Protein AF-A0A9D2VYA5-F1 (afdb_monomer)

Radius of gyration: 13.38 Å; Cα contacts (8 Å, |Δi|>4): 167; chains: 1; bounding box: 29×29×34 Å

Mean predicted aligned error: 4.56 Å

Sequence (113 aa):
MRYKGAVFSHETALYLLEMADREPIQYTVTMKRGYNPANLTRQGVKVYTVKKEWYSLGMTQARTPMGHMVRIYDAERTLCDVFRGNSQIEVQDRQNAIREYAAKGKKDIPRLM

Structure (mmCIF, N/CA/C/O backbone):
data_AF-A0A9D2VYA5-F1
#
_entry.id   AF-A0A9D2VYA5-F1
#
loop_
_atom_site.group_PDB
_atom_site.id
_atom_site.type_symbol
_atom_site.label_atom_id
_atom_site.label_alt_id
_atom_site.label_comp_id
_atom_site.label_asym_id
_atom_site.label_entity_id
_atom_site.label_seq_id
_atom_site.pdbx_PDB_ins_code
_atom_site.Cartn_x
_atom_site.Cartn_y
_atom_site.Cartn_z
_atom_site.occupancy
_atom_site.B_iso_or_equiv
_atom_site.auth_seq_id
_atom_site.auth_comp_id
_atom_site.auth_asym_id
_atom_site.auth_atom_id
_atom_site.pdbx_PDB_model_num
ATOM 1 N N . MET A 1 1 ? -8.052 -4.073 -15.883 1.00 48.59 1 MET A N 1
ATOM 2 C CA . MET A 1 1 ? -6.757 -3.704 -15.256 1.00 48.59 1 MET A CA 1
ATOM 3 C C . MET A 1 1 ? -5.625 -4.026 -16.229 1.00 48.59 1 MET A C 1
ATOM 5 O O . MET A 1 1 ? -5.461 -5.190 -1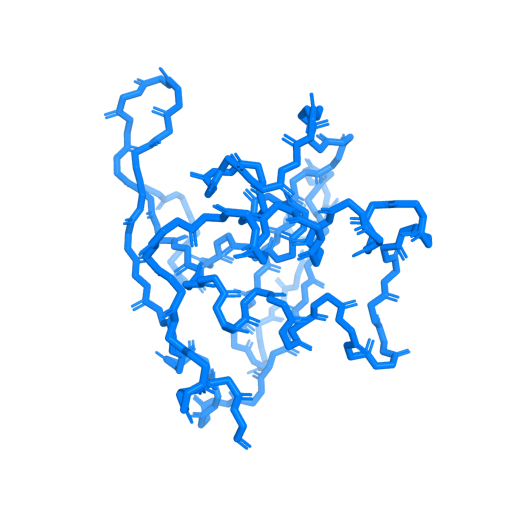6.576 1.00 48.59 1 MET A O 1
ATOM 9 N N . ARG A 1 2 ? -4.894 -3.012 -16.715 1.00 61.72 2 ARG A N 1
ATOM 10 C CA . ARG A 1 2 ? -3.885 -3.131 -17.793 1.00 61.72 2 ARG A CA 1
ATOM 11 C C . ARG A 1 2 ? -2.590 -3.852 -17.368 1.00 61.72 2 ARG A C 1
ATOM 13 O O . ARG A 1 2 ? -1.863 -4.346 -18.219 1.00 61.72 2 ARG A O 1
ATOM 20 N N . TYR A 1 3 ? -2.347 -3.984 -16.061 1.00 75.62 3 TYR A N 1
ATOM 21 C CA . TYR A 1 3 ? -1.172 -4.646 -15.486 1.00 75.62 3 TYR A CA 1
ATOM 22 C C . TYR A 1 3 ? -1.597 -5.855 -14.649 1.00 75.62 3 TYR A C 1
ATOM 24 O O . TYR A 1 3 ? -2.091 -5.722 -13.527 1.00 75.62 3 TYR A O 1
ATOM 32 N N . LYS A 1 4 ? -1.447 -7.059 -15.218 1.00 75.88 4 LYS A N 1
ATOM 33 C CA . LYS A 1 4 ? -1.767 -8.314 -14.528 1.00 75.88 4 LYS A CA 1
ATOM 34 C C . LYS A 1 4 ? -0.788 -8.497 -13.360 1.00 75.88 4 LYS A C 1
ATOM 36 O O . LYS A 1 4 ? 0.404 -8.669 -13.578 1.00 75.88 4 LYS A O 1
ATOM 41 N N . GLY A 1 5 ? -1.297 -8.451 -12.128 1.00 86.50 5 GLY A N 1
ATOM 42 C CA . GLY A 1 5 ? -0.502 -8.657 -10.910 1.00 86.50 5 GLY A CA 1
ATOM 43 C C . GLY A 1 5 ? -0.109 -7.387 -10.148 1.00 86.50 5 GLY A C 1
ATOM 44 O O . GLY A 1 5 ? 0.685 -7.483 -9.220 1.00 86.50 5 GLY A O 1
ATOM 45 N N . ALA A 1 6 ? -0.649 -6.223 -10.520 1.00 93.12 6 ALA A N 1
ATOM 46 C CA . ALA A 1 6 ? -0.561 -5.028 -9.687 1.00 93.12 6 ALA A CA 1
ATOM 47 C C . ALA A 1 6 ? -1.618 -5.051 -8.581 1.00 93.12 6 ALA A C 1
ATOM 49 O O . ALA A 1 6 ? -2.787 -5.364 -8.834 1.00 93.12 6 ALA A O 1
ATOM 50 N N . VAL A 1 7 ? -1.186 -4.708 -7.370 1.00 96.69 7 VAL A N 1
ATOM 51 C CA . VAL A 1 7 ? -2.026 -4.528 -6.182 1.00 96.69 7 VAL A CA 1
ATOM 52 C C . VAL A 1 7 ? -1.767 -3.118 -5.671 1.00 96.69 7 VAL A C 1
ATOM 54 O O . VAL A 1 7 ? -0.609 -2.776 -5.436 1.00 96.69 7 VAL A O 1
ATOM 57 N N . PHE A 1 8 ? -2.798 -2.285 -5.531 1.00 96.56 8 PHE A N 1
A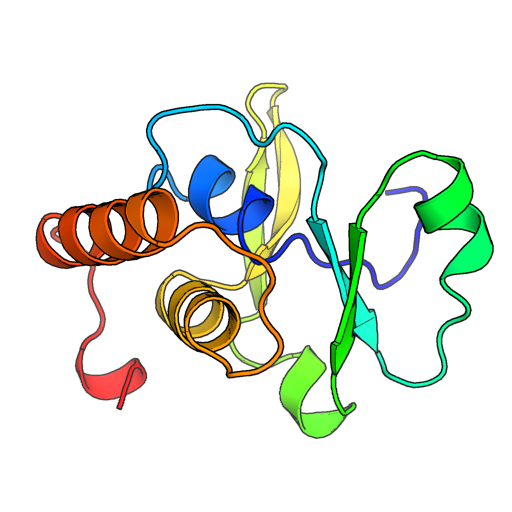TOM 58 C CA . PHE A 1 8 ? -2.623 -0.976 -4.898 1.00 96.56 8 PHE A CA 1
ATOM 59 C C . PHE A 1 8 ? -2.228 -1.166 -3.432 1.00 96.56 8 PHE A C 1
ATOM 61 O O . PHE A 1 8 ? -2.736 -2.051 -2.747 1.00 96.56 8 PHE A O 1
ATOM 68 N N . SER A 1 9 ? -1.272 -0.372 -2.971 1.00 96.12 9 SER A N 1
ATOM 69 C CA . SER A 1 9 ? -0.623 -0.553 -1.665 1.00 96.12 9 SER A CA 1
ATOM 70 C C . SER A 1 9 ? -0.278 0.804 -1.060 1.00 96.12 9 SER A C 1
ATOM 72 O O . SER A 1 9 ? -0.511 1.809 -1.722 1.00 96.12 9 SER A O 1
ATOM 74 N N . HIS A 1 10 ? 0.301 0.834 0.144 1.00 95.75 10 HIS A N 1
ATOM 75 C CA . HIS A 1 10 ? 0.858 2.053 0.745 1.00 95.75 10 HIS A CA 1
ATOM 76 C C . HIS A 1 10 ? -0.142 3.232 0.686 1.00 95.75 10 HIS A C 1
ATOM 78 O O . HIS A 1 10 ? -1.307 3.051 1.027 1.00 95.75 10 HIS A O 1
ATOM 84 N N . GLU A 1 11 ? 0.272 4.410 0.214 1.00 95.19 11 GLU A N 1
ATOM 85 C CA . GLU A 1 11 ? -0.537 5.633 0.130 1.00 95.19 11 GLU A CA 1
ATOM 86 C C . GLU A 1 11 ? -1.849 5.433 -0.652 1.00 95.19 11 GLU A C 1
ATOM 88 O O . GLU A 1 11 ? -2.895 5.934 -0.248 1.00 95.19 11 GLU A O 1
ATOM 93 N N . THR A 1 12 ? -1.837 4.657 -1.745 1.00 95.81 12 THR A N 1
ATOM 94 C CA . THR A 1 12 ? -3.069 4.428 -2.525 1.00 95.81 12 THR A CA 1
ATOM 95 C C . THR A 1 12 ? -4.028 3.475 -1.830 1.00 95.81 12 THR A C 1
ATOM 97 O O . THR A 1 12 ? -5.239 3.662 -1.912 1.00 95.81 12 THR A O 1
ATOM 100 N N . ALA A 1 13 ? -3.509 2.463 -1.131 1.00 96.31 13 ALA A N 1
ATOM 101 C CA . ALA A 1 13 ? -4.357 1.607 -0.310 1.00 96.31 13 ALA A CA 1
ATOM 102 C C . ALA A 1 13 ? -4.920 2.377 0.890 1.00 96.31 13 ALA A C 1
ATOM 104 O O . ALA A 1 13 ? -6.109 2.252 1.147 1.00 96.31 13 ALA A O 1
ATOM 105 N N . LEU A 1 14 ? -4.125 3.228 1.552 1.00 95.12 14 LEU A N 1
ATOM 106 C CA . LEU A 1 14 ? -4.614 4.101 2.625 1.00 95.12 14 LEU A CA 1
ATOM 107 C C . LEU A 1 14 ? -5.778 4.973 2.147 1.00 95.12 14 LEU A C 1
ATOM 109 O O . LEU A 1 14 ? -6.818 4.996 2.793 1.00 95.12 14 LEU A O 1
ATOM 113 N N . TYR A 1 15 ? -5.645 5.617 0.987 1.00 95.00 15 TYR A N 1
ATOM 114 C CA . TYR A 1 15 ? -6.719 6.427 0.412 1.00 95.00 15 TYR A CA 1
ATOM 115 C C . TYR A 1 15 ? -7.980 5.608 0.096 1.00 95.00 15 TYR A C 1
ATOM 117 O O . TYR A 1 15 ? -9.076 5.973 0.511 1.00 95.00 15 TYR A O 1
ATOM 125 N N . LEU A 1 16 ? -7.840 4.460 -0.579 1.00 95.00 16 LEU A N 1
ATOM 126 C CA . LEU A 1 16 ? -8.979 3.590 -0.914 1.00 95.00 16 LEU A CA 1
ATOM 127 C C . LEU A 1 16 ? -9.620 2.920 0.310 1.00 95.00 16 LEU A C 1
ATOM 129 O O . LEU A 1 16 ? -10.761 2.469 0.235 1.00 95.00 16 LEU A O 1
ATOM 133 N N . LEU A 1 17 ? -8.886 2.831 1.418 1.00 94.12 17 LEU A N 1
ATOM 134 C CA . LEU A 1 17 ? -9.373 2.366 2.709 1.00 94.12 17 LEU A CA 1
ATOM 135 C C . LEU A 1 17 ? -9.899 3.508 3.580 1.00 94.12 17 LEU A C 1
ATOM 137 O O . LEU A 1 17 ? -10.241 3.232 4.724 1.00 94.12 17 LEU A O 1
ATOM 141 N N . GLU A 1 18 ? -9.976 4.750 3.093 1.00 91.81 18 GLU A N 1
ATOM 142 C CA . GLU A 1 18 ? -10.407 5.911 3.890 1.00 91.81 18 GLU A CA 1
ATOM 143 C C . GLU A 1 18 ? -9.556 6.075 5.167 1.00 91.81 18 GLU A C 1
ATOM 145 O O . GLU A 1 18 ? -10.064 6.333 6.251 1.00 91.81 18 GLU A O 1
ATOM 150 N N . MET A 1 19 ? -8.250 5.828 5.050 1.00 91.75 19 MET A N 1
ATOM 151 C CA . MET A 1 19 ? -7.242 5.955 6.113 1.00 91.75 1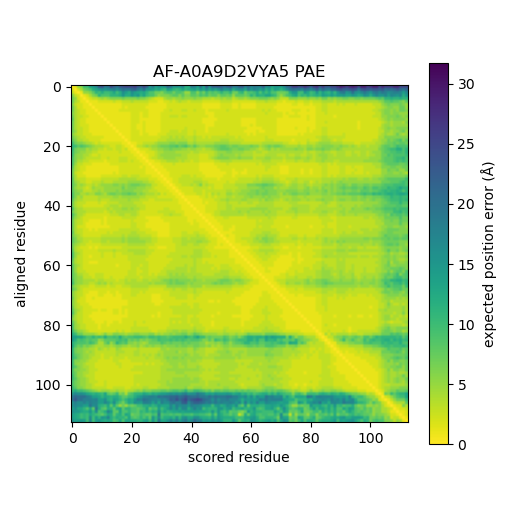9 MET A CA 1
ATOM 152 C C . MET A 1 19 ? -6.202 7.039 5.782 1.00 91.75 19 MET A C 1
ATOM 154 O O . MET A 1 19 ? -5.103 7.052 6.339 1.00 91.75 19 MET A O 1
ATOM 158 N N . ALA A 1 20 ? -6.524 7.908 4.826 1.00 90.44 20 ALA A N 1
ATOM 159 C CA . ALA A 1 20 ? -5.747 9.078 4.447 1.00 90.44 20 ALA A CA 1
ATOM 160 C C . ALA A 1 20 ? -6.698 10.239 4.137 1.00 90.44 20 ALA A C 1
ATOM 162 O O . ALA A 1 20 ? -7.722 10.043 3.484 1.00 90.44 20 ALA A O 1
ATOM 163 N N . ASP A 1 21 ? -6.320 11.447 4.555 1.00 83.56 21 ASP A N 1
ATOM 164 C CA . ASP A 1 21 ? -7.151 12.655 4.421 1.00 83.56 21 ASP A CA 1
ATOM 165 C C . ASP A 1 21 ? -7.125 13.261 3.011 1.00 83.56 21 ASP A C 1
ATOM 167 O O . ASP A 1 21 ? -7.955 14.097 2.657 1.00 83.56 21 ASP A O 1
ATOM 171 N N . ARG A 1 22 ? -6.134 12.871 2.203 1.00 86.38 22 ARG A N 1
ATOM 172 C CA . ARG A 1 22 ? -5.882 13.410 0.864 1.00 86.38 22 ARG A CA 1
ATOM 173 C C . ARG A 1 22 ? -5.611 12.296 -0.137 1.00 86.38 22 ARG A C 1
ATOM 175 O O . ARG A 1 22 ? -5.121 11.225 0.223 1.00 86.38 22 ARG A O 1
ATOM 182 N N . GLU A 1 23 ? -5.895 12.576 -1.405 1.00 89.88 23 GLU A N 1
ATOM 183 C CA . GLU A 1 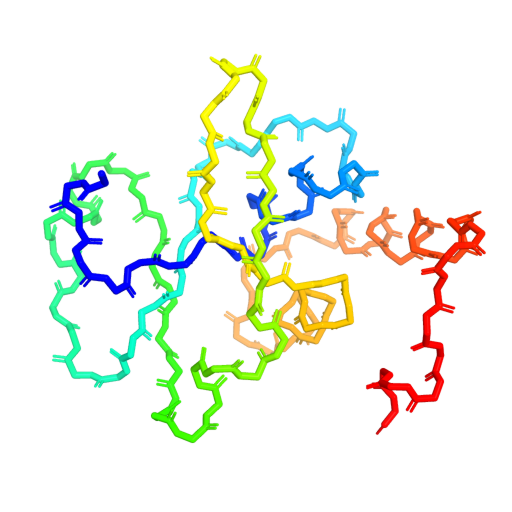23 ? -5.494 11.697 -2.503 1.00 89.88 23 GLU A CA 1
ATOM 184 C C . GLU A 1 23 ? -3.956 11.633 -2.588 1.00 89.88 23 GLU A C 1
ATOM 186 O O . GLU A 1 23 ? -3.285 12.655 -2.394 1.00 89.88 23 GLU A O 1
ATOM 191 N N . PRO A 1 24 ? -3.361 10.455 -2.855 1.00 91.00 24 PRO A N 1
ATOM 192 C CA . PRO A 1 24 ? -1.920 10.349 -3.024 1.00 91.00 24 PRO A CA 1
ATOM 193 C C . PRO A 1 24 ? -1.439 11.168 -4.226 1.00 91.00 24 PRO A C 1
ATOM 195 O O . PRO A 1 24 ? -1.978 11.057 -5.323 1.00 91.00 24 PRO A O 1
ATOM 198 N N . ILE A 1 25 ? -0.339 11.906 -4.042 1.00 90.19 25 ILE A N 1
ATOM 199 C CA . ILE A 1 25 ? 0.347 12.644 -5.122 1.00 90.19 25 ILE A CA 1
ATOM 200 C C . ILE A 1 25 ? 0.739 11.698 -6.267 1.00 90.19 25 ILE A C 1
ATOM 202 O O . ILE A 1 25 ? 0.724 12.063 -7.441 1.00 90.19 25 ILE A O 1
ATOM 206 N N . GLN A 1 26 ? 1.106 10.468 -5.910 1.00 92.25 26 GLN A N 1
ATOM 207 C CA . GLN A 1 26 ? 1.527 9.436 -6.836 1.00 92.25 26 GLN A CA 1
ATOM 208 C C . GLN A 1 26 ? 0.843 8.120 -6.481 1.00 92.25 26 GLN A C 1
ATOM 210 O O . GLN A 1 26 ? 0.936 7.674 -5.339 1.00 92.25 26 GLN A O 1
ATOM 215 N N . TYR A 1 27 ? 0.213 7.451 -7.452 1.00 93.88 27 TYR A N 1
ATOM 216 C CA . TYR A 1 27 ? -0.322 6.118 -7.189 1.00 93.88 27 TYR A CA 1
ATOM 217 C C . TYR A 1 27 ? 0.797 5.122 -6.904 1.00 93.88 27 TYR A C 1
ATOM 219 O O . TYR A 1 27 ? 1.859 5.132 -7.534 1.00 93.88 27 TYR A O 1
ATOM 227 N N . THR A 1 28 ? 0.530 4.235 -5.956 1.00 95.44 28 THR A N 1
ATOM 228 C CA . THR A 1 28 ? 1.506 3.321 -5.389 1.00 95.44 28 THR A CA 1
ATOM 229 C C . THR A 1 28 ? 0.984 1.892 -5.449 1.00 95.44 28 THR A C 1
ATOM 231 O O . THR A 1 28 ? -0.128 1.562 -5.027 1.00 95.44 28 THR A O 1
ATOM 234 N N . VAL A 1 29 ? 1.790 1.012 -6.042 1.00 95.81 29 VAL A N 1
ATOM 235 C CA . VAL A 1 29 ? 1.435 -0.393 -6.258 1.00 95.81 29 VAL A CA 1
ATOM 236 C C . VAL A 1 29 ? 2.550 -1.311 -5.798 1.00 95.81 29 VAL A C 1
ATOM 238 O O . VAL A 1 29 ? 3.731 -0.979 -5.874 1.00 95.81 29 VAL A O 1
ATOM 241 N N . THR A 1 30 ? 2.169 -2.507 -5.378 1.00 95.75 30 THR A N 1
ATOM 242 C CA . THR A 1 30 ? 3.087 -3.590 -5.062 1.00 95.75 30 THR A CA 1
ATOM 243 C C . THR A 1 30 ? 2.989 -4.684 -6.117 1.00 95.75 30 THR A C 1
ATOM 245 O O . THR A 1 30 ? 1.903 -5.153 -6.462 1.00 95.75 30 THR A O 1
ATOM 248 N N . MET A 1 31 ? 4.150 -5.110 -6.608 1.00 94.69 31 MET A N 1
ATOM 249 C CA . MET A 1 31 ? 4.317 -6.194 -7.573 1.00 94.69 31 MET A CA 1
ATOM 250 C C . MET A 1 31 ? 5.067 -7.374 -6.940 1.00 94.69 31 MET A C 1
ATOM 252 O O . MET A 1 31 ? 5.809 -7.229 -5.963 1.00 94.69 31 MET A O 1
ATOM 256 N N . LYS A 1 32 ? 4.936 -8.568 -7.528 1.00 93.75 32 LYS A N 1
ATOM 257 C CA . LYS A 1 32 ? 5.812 -9.701 -7.185 1.00 93.75 32 LYS A CA 1
ATOM 258 C C . LYS A 1 32 ? 7.261 -9.376 -7.557 1.00 93.75 32 LYS A C 1
ATOM 260 O O . LYS A 1 32 ? 7.525 -8.839 -8.634 1.00 93.75 32 LYS A O 1
ATOM 265 N N . ARG A 1 33 ? 8.210 -9.766 -6.702 1.00 92.12 33 ARG A N 1
ATOM 266 C CA . ARG A 1 33 ? 9.646 -9.697 -7.009 1.00 92.12 33 ARG A CA 1
ATOM 267 C C . ARG A 1 33 ? 9.948 -10.405 -8.336 1.00 92.12 33 ARG A C 1
ATOM 269 O O . ARG A 1 33 ? 9.441 -11.500 -8.578 1.00 92.12 33 ARG A O 1
ATOM 276 N N . GLY A 1 34 ? 10.773 -9.771 -9.169 1.00 88.38 34 GLY A N 1
ATOM 277 C CA . GLY A 1 34 ? 11.084 -10.215 -10.535 1.00 88.38 34 GLY A CA 1
ATOM 278 C C . GLY A 1 34 ? 10.251 -9.529 -11.625 1.00 88.38 34 GLY A C 1
ATOM 279 O O . GLY A 1 34 ? 10.541 -9.705 -12.802 1.00 88.38 34 GLY A O 1
ATOM 280 N N . TYR A 1 35 ? 9.245 -8.726 -11.262 1.00 88.44 35 TYR A N 1
ATOM 281 C CA . TYR A 1 35 ? 8.556 -7.855 -12.214 1.00 88.44 35 TYR A CA 1
ATOM 282 C C . TYR A 1 35 ? 9.430 -6.653 -12.603 1.00 88.44 35 TYR A C 1
ATOM 284 O O . TYR A 1 35 ? 10.051 -6.041 -11.735 1.00 88.44 35 TYR A O 1
ATOM 292 N N . ASN A 1 36 ? 9.434 -6.282 -13.888 1.00 88.88 36 ASN A N 1
ATOM 293 C CA . ASN A 1 36 ? 10.116 -5.082 -14.377 1.00 88.88 36 ASN A CA 1
ATOM 294 C C . ASN A 1 36 ? 9.225 -3.832 -14.191 1.00 88.88 36 ASN A C 1
ATOM 296 O O . ASN A 1 36 ? 8.225 -3.695 -14.903 1.00 88.88 36 ASN A O 1
ATO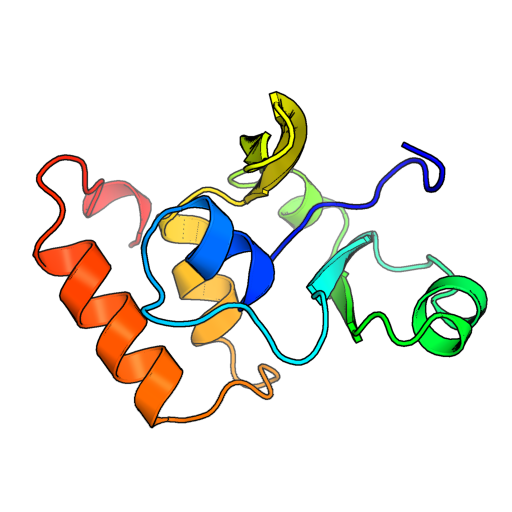M 3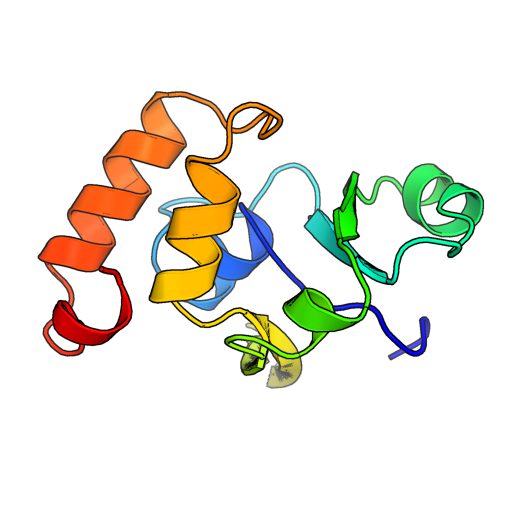00 N N . PRO A 1 37 ? 9.575 -2.894 -13.287 1.00 89.44 37 PRO A N 1
ATOM 301 C CA . PRO A 1 37 ? 8.737 -1.739 -12.973 1.00 89.44 37 PRO A CA 1
ATOM 302 C C . PRO A 1 37 ? 8.753 -0.639 -14.046 1.00 89.44 37 PRO A C 1
ATOM 304 O O . PRO A 1 37 ? 7.892 0.236 -13.997 1.00 89.44 37 PRO A O 1
ATOM 307 N N . ALA A 1 38 ? 9.661 -0.677 -15.030 1.00 90.25 38 ALA A N 1
ATOM 308 C CA . ALA A 1 38 ? 9.950 0.453 -15.923 1.00 90.25 38 ALA A CA 1
ATOM 309 C C . ALA A 1 38 ? 8.709 1.070 -16.595 1.00 90.25 38 ALA A C 1
ATOM 311 O O . ALA A 1 38 ? 8.593 2.290 -16.686 1.00 90.25 38 ALA A O 1
ATOM 312 N N . ASN A 1 39 ? 7.754 0.245 -17.034 1.00 89.38 39 ASN A N 1
ATOM 313 C CA . ASN A 1 39 ? 6.534 0.738 -17.678 1.00 89.38 39 ASN A CA 1
ATOM 314 C C . ASN A 1 39 ? 5.592 1.473 -16.715 1.00 89.38 39 ASN A C 1
ATOM 316 O O . ASN A 1 39 ? 4.935 2.419 -17.134 1.00 89.38 39 ASN A O 1
ATOM 320 N N . LEU A 1 40 ? 5.517 1.037 -15.454 1.00 91.00 40 LEU A N 1
ATOM 321 C CA . LEU A 1 40 ? 4.706 1.686 -14.420 1.00 91.00 40 LEU A CA 1
ATOM 322 C C . LE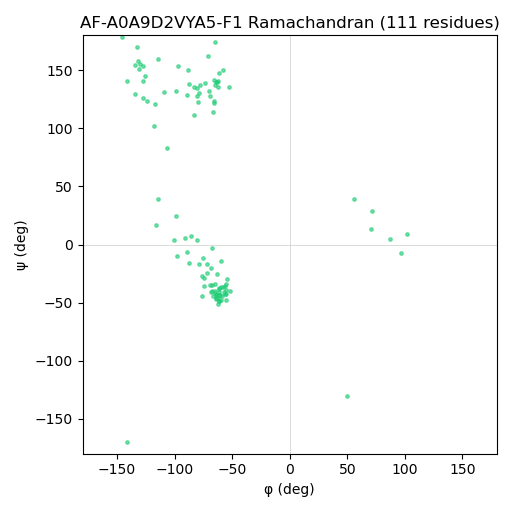U A 1 40 ? 5.388 2.965 -13.936 1.00 91.00 40 LEU A C 1
ATOM 324 O O . LEU A 1 40 ? 4.757 4.013 -13.864 1.00 91.00 40 LEU A O 1
ATOM 328 N N . THR A 1 41 ? 6.699 2.911 -13.703 1.00 91.94 41 THR A N 1
ATOM 329 C CA . THR A 1 41 ? 7.475 4.084 -13.290 1.00 91.94 41 THR A CA 1
ATOM 330 C C . THR A 1 41 ? 7.439 5.188 -14.348 1.00 91.94 41 THR A C 1
ATOM 332 O O . THR A 1 41 ? 7.265 6.350 -13.999 1.00 91.94 41 THR A O 1
ATOM 335 N N . ARG A 1 42 ? 7.490 4.848 -15.646 1.00 92.62 42 ARG A N 1
ATOM 336 C CA . ARG A 1 42 ? 7.333 5.822 -16.746 1.00 92.62 42 ARG A CA 1
ATOM 337 C C . ARG A 1 42 ? 5.956 6.497 -16.768 1.00 92.62 42 ARG A C 1
ATOM 339 O O . ARG A 1 42 ? 5.832 7.601 -17.278 1.00 92.62 42 ARG A O 1
ATOM 346 N N . GLN A 1 43 ? 4.929 5.848 -16.223 1.00 90.81 43 GLN A N 1
ATOM 347 C CA . GLN A 1 43 ? 3.588 6.424 -16.070 1.00 90.81 43 GLN A CA 1
ATOM 348 C C . GLN A 1 43 ? 3.439 7.241 -14.786 1.00 90.81 43 GLN A C 1
ATOM 350 O O . GLN A 1 43 ? 2.329 7.630 -14.441 1.00 90.81 43 GLN A O 1
ATOM 355 N N . GLY A 1 44 ? 4.531 7.457 -14.053 1.00 92.56 44 GLY A N 1
ATOM 356 C CA . GLY A 1 44 ? 4.478 8.131 -12.770 1.00 92.56 44 GLY A CA 1
ATOM 357 C C . GLY A 1 44 ? 3.832 7.273 -11.689 1.00 92.56 44 GLY A C 1
ATOM 358 O O . GLY A 1 44 ? 3.283 7.831 -10.759 1.00 92.56 44 GLY A O 1
ATOM 359 N N . VAL A 1 45 ? 3.907 5.939 -11.742 1.00 93.94 45 VAL A N 1
ATOM 360 C CA . VAL A 1 45 ? 3.459 5.065 -10.640 1.00 93.94 45 VAL A CA 1
ATOM 361 C C . VAL A 1 45 ? 4.657 4.631 -9.795 1.00 93.94 45 VAL A C 1
ATOM 363 O O . VAL A 1 45 ? 5.663 4.150 -10.328 1.00 93.94 45 VAL A O 1
ATOM 366 N N . LYS A 1 46 ? 4.542 4.743 -8.469 1.00 94.31 46 LYS A N 1
ATOM 367 C CA . LYS A 1 46 ? 5.546 4.244 -7.522 1.00 94.31 46 LYS A CA 1
ATOM 368 C C . LYS A 1 46 ? 5.359 2.745 -7.334 1.00 94.31 46 LYS A C 1
ATOM 370 O O . LYS A 1 46 ? 4.257 2.275 -7.043 1.00 94.31 46 LYS A O 1
ATOM 375 N N . VAL A 1 47 ? 6.433 1.981 -7.513 1.00 94.38 47 VAL A N 1
ATOM 376 C CA . VAL A 1 47 ? 6.370 0.516 -7.503 1.00 94.38 47 VAL A CA 1
ATOM 377 C C . VAL A 1 47 ? 7.198 -0.048 -6.363 1.00 94.38 47 VAL A C 1
ATOM 379 O O . VAL A 1 47 ? 8.415 0.111 -6.323 1.00 94.38 47 VAL A O 1
ATOM 382 N N . TYR A 1 48 ? 6.532 -0.791 -5.490 1.00 94.56 48 TYR A N 1
ATOM 383 C CA . TYR A 1 48 ? 7.149 -1.648 -4.491 1.00 94.56 48 TYR A CA 1
ATOM 384 C C . TYR A 1 48 ? 7.208 -3.088 -4.996 1.00 94.56 48 TYR A C 1
ATOM 386 O O . TYR A 1 48 ? 6.392 -3.524 -5.812 1.00 94.56 48 TYR A O 1
ATOM 394 N N . THR A 1 49 ? 8.175 -3.861 -4.500 1.00 93.62 49 THR A N 1
ATOM 395 C CA . THR A 1 49 ? 8.251 -5.296 -4.791 1.00 93.62 49 THR A CA 1
ATOM 396 C C . THR A 1 49 ? 8.359 -6.108 -3.514 1.00 93.62 49 THR A C 1
ATOM 398 O O . THR A 1 49 ? 9.059 -5.729 -2.577 1.00 93.62 49 THR A O 1
ATOM 401 N N . VAL A 1 50 ? 7.665 -7.245 -3.483 1.00 93.75 50 VAL A N 1
ATOM 402 C CA . VAL A 1 50 ? 7.647 -8.154 -2.328 1.00 93.75 50 VAL A CA 1
ATOM 403 C C . VAL A 1 50 ? 7.941 -9.588 -2.750 1.00 93.75 50 VAL A C 1
ATOM 405 O O . VAL A 1 50 ? 7.722 -9.978 -3.903 1.00 93.75 50 VAL A O 1
ATOM 408 N N . LYS A 1 51 ? 8.452 -10.396 -1.814 1.00 93.38 51 LYS A N 1
ATOM 409 C CA . LYS A 1 51 ? 8.654 -11.835 -2.034 1.00 93.38 51 LYS A CA 1
ATOM 410 C C . LYS A 1 51 ? 7.324 -12.503 -2.407 1.00 93.38 51 LYS A C 1
ATOM 412 O O . LYS A 1 51 ? 6.262 -12.069 -1.969 1.00 93.38 51 LYS A O 1
ATOM 417 N N . LYS A 1 52 ? 7.385 -13.577 -3.203 1.00 91.50 52 LYS A N 1
ATOM 418 C CA . LYS A 1 52 ? 6.188 -14.282 -3.704 1.00 91.50 52 LYS A CA 1
ATOM 419 C C . LYS A 1 52 ? 5.276 -14.771 -2.571 1.00 91.50 52 LYS A C 1
ATOM 421 O O . LYS A 1 52 ? 4.069 -14.611 -2.676 1.00 91.50 52 LYS A O 1
ATOM 426 N N . GLU A 1 53 ? 5.875 -15.285 -1.502 1.00 92.62 53 GLU A N 1
ATOM 427 C CA . GLU A 1 53 ? 5.236 -15.707 -0.244 1.00 92.62 53 GLU A CA 1
ATOM 428 C C . GLU A 1 53 ? 4.397 -14.603 0.421 1.00 92.62 53 GLU A C 1
ATOM 430 O O . GLU A 1 53 ? 3.358 -14.892 0.999 1.00 92.62 53 GLU A O 1
ATOM 435 N N . TRP A 1 54 ? 4.799 -13.332 0.308 1.00 92.69 54 TRP A N 1
ATOM 436 C CA . TRP A 1 54 ? 4.107 -12.219 0.972 1.00 92.69 54 TRP A CA 1
ATOM 437 C C . TRP A 1 54 ? 3.143 -11.503 0.025 1.00 92.69 54 TRP A C 1
ATOM 439 O O . TRP A 1 54 ? 2.370 -10.660 0.453 1.00 92.69 54 TRP A O 1
ATOM 449 N N . TYR A 1 55 ? 3.173 -11.796 -1.275 1.00 94.19 55 TYR A N 1
ATOM 450 C CA . TYR A 1 55 ? 2.383 -11.060 -2.264 1.00 94.19 55 TYR A CA 1
ATOM 451 C C . TYR A 1 55 ? 0.866 -11.234 -2.087 1.00 94.19 55 TYR A C 1
ATOM 453 O O . TYR A 1 55 ? 0.106 -10.321 -2.386 1.00 94.19 55 TYR A O 1
ATOM 461 N N . SER A 1 56 ? 0.408 -12.403 -1.640 1.00 93.88 56 SER A N 1
ATOM 462 C CA . SER A 1 56 ? -1.021 -12.673 -1.424 1.00 93.88 56 SER A CA 1
ATOM 463 C C . SER A 1 56 ? -1.519 -12.280 -0.035 1.00 93.88 56 SER A C 1
ATOM 465 O O . SER A 1 56 ? -2.728 -12.195 0.162 1.00 93.88 56 SER A O 1
ATOM 467 N N . LEU A 1 57 ? -0.615 -12.053 0.920 1.00 94.88 57 LEU A N 1
ATOM 468 C CA . LEU A 1 57 ? -0.973 -11.763 2.305 1.00 94.88 57 LEU A CA 1
ATOM 469 C C . LEU A 1 57 ? -1.714 -10.425 2.399 1.00 94.88 57 LEU A C 1
ATOM 471 O O . LEU A 1 57 ? -1.185 -9.399 1.975 1.00 94.88 57 LEU A O 1
ATOM 475 N N . GLY A 1 58 ? -2.923 -10.460 2.958 1.00 94.00 58 GLY A N 1
ATOM 476 C CA . GLY A 1 58 ? -3.788 -9.291 3.111 1.00 94.00 58 GLY A CA 1
ATOM 477 C C . GLY A 1 58 ? -4.375 -8.764 1.801 1.00 94.00 58 GLY A C 1
ATOM 478 O O . GLY A 1 58 ? -4.881 -7.653 1.764 1.00 94.00 58 GLY A O 1
ATOM 479 N N . MET A 1 59 ? -4.299 -9.508 0.691 1.00 96.31 59 MET A N 1
ATOM 480 C CA . MET A 1 59 ? -4.898 -9.055 -0.567 1.00 96.31 59 MET A CA 1
ATOM 481 C C . MET A 1 59 ? -6.427 -9.079 -0.479 1.00 96.31 59 MET A C 1
ATOM 483 O O . MET A 1 59 ? -7.026 -10.111 -0.185 1.00 96.31 59 MET A O 1
ATOM 487 N N . THR A 1 60 ? -7.052 -7.959 -0.818 1.00 95.94 60 THR A N 1
ATOM 488 C CA . THR A 1 60 ? -8.505 -7.798 -0.877 1.00 95.94 60 THR A CA 1
ATOM 489 C C . THR A 1 60 ? -8.893 -6.935 -2.084 1.00 95.94 60 THR A C 1
ATOM 491 O O . THR A 1 60 ? -8.077 -6.672 -2.977 1.00 95.94 60 THR A O 1
ATOM 494 N N . GLN A 1 61 ? -10.156 -6.529 -2.165 1.00 95.81 61 GLN A N 1
ATOM 495 C CA . GLN A 1 61 ? -10.646 -5.613 -3.183 1.00 95.81 61 GLN A CA 1
ATOM 496 C C . GLN A 1 61 ? -11.348 -4.418 -2.549 1.00 95.81 61 GLN A C 1
ATOM 498 O O . GLN A 1 61 ? -12.048 -4.557 -1.550 1.00 95.81 61 GLN A O 1
ATOM 503 N N . ALA A 1 62 ? -11.200 -3.260 -3.181 1.00 94.75 62 ALA A N 1
ATOM 504 C CA . ALA A 1 62 ? -11.959 -2.062 -2.855 1.00 94.75 62 ALA A CA 1
ATOM 505 C C . ALA A 1 62 ? -12.531 -1.441 -4.124 1.00 94.75 62 ALA A C 1
ATOM 507 O O . ALA A 1 62 ? -12.042 -1.678 -5.237 1.00 94.75 62 ALA A O 1
ATOM 508 N N . ARG A 1 63 ? -13.585 -0.648 -3.941 1.00 94.38 63 ARG A N 1
ATOM 509 C CA . ARG A 1 63 ? -14.201 0.123 -5.012 1.00 94.38 63 ARG A CA 1
ATOM 510 C C . ARG A 1 63 ? -13.513 1.480 -5.093 1.00 94.38 63 ARG A C 1
ATOM 512 O O . ARG A 1 63 ? -13.384 2.163 -4.086 1.00 94.38 63 ARG A O 1
ATOM 519 N N . THR A 1 64 ? -13.066 1.867 -6.280 1.00 91.94 64 THR A N 1
ATOM 520 C CA . THR A 1 64 ? -12.536 3.215 -6.506 1.00 91.94 64 THR A CA 1
ATOM 521 C C . THR A 1 64 ? -13.666 4.249 -6.474 1.00 91.94 64 THR A C 1
ATOM 523 O O . THR A 1 64 ? -14.823 3.879 -6.704 1.00 91.94 64 THR A O 1
ATOM 526 N N . PRO A 1 65 ? -13.358 5.549 -6.299 1.00 88.62 65 PRO A N 1
ATOM 527 C CA . PRO A 1 65 ? -14.355 6.620 -6.419 1.00 88.62 65 PRO A CA 1
ATOM 528 C C . PRO A 1 65 ? -15.113 6.606 -7.758 1.00 88.62 65 PRO A C 1
ATOM 530 O O . PRO A 1 65 ? -16.289 6.942 -7.822 1.00 88.62 65 PRO A O 1
ATOM 533 N N . MET A 1 66 ? -14.466 6.127 -8.828 1.00 88.88 66 MET A N 1
ATOM 534 C CA . MET A 1 66 ? -15.067 5.954 -10.162 1.00 88.88 66 MET A CA 1
ATOM 535 C C . MET A 1 66 ? -15.912 4.672 -10.299 1.00 88.88 66 MET A C 1
ATOM 537 O O . MET A 1 66 ? -16.382 4.336 -11.381 1.00 88.88 66 MET A O 1
ATOM 541 N N . GLY A 1 67 ? -16.086 3.910 -9.218 1.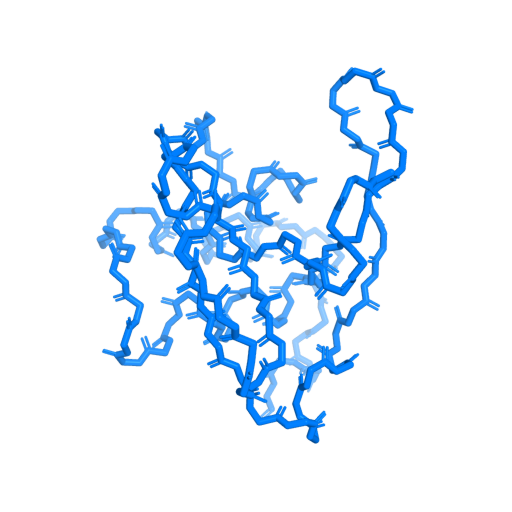00 91.31 67 GLY A N 1
ATOM 542 C CA . GLY A 1 67 ? -16.950 2.737 -9.169 1.00 91.31 67 GLY A CA 1
ATOM 543 C C . GLY A 1 67 ? -16.307 1.415 -9.599 1.00 91.31 67 GLY A C 1
ATOM 544 O O . GLY A 1 67 ? -17.012 0.403 -9.620 1.00 91.31 67 GLY A O 1
ATOM 545 N N . HIS A 1 68 ? -15.005 1.378 -9.903 1.00 91.38 68 HIS A N 1
ATOM 546 C CA . HIS A 1 68 ? -14.312 0.165 -10.352 1.00 91.38 68 HIS A CA 1
ATOM 547 C C . HIS A 1 68 ? -13.790 -0.675 -9.184 1.00 91.38 68 HIS A C 1
ATOM 549 O O . HIS A 1 68 ? -13.184 -0.149 -8.258 1.00 91.38 68 HIS A O 1
ATOM 555 N N . MET A 1 69 ? -13.944 -1.998 -9.262 1.00 94.44 69 MET A N 1
ATOM 556 C CA . MET A 1 69 ? -13.322 -2.914 -8.303 1.00 94.44 69 MET A CA 1
ATOM 557 C C . MET A 1 69 ? -11.847 -3.131 -8.646 1.00 94.44 69 MET A C 1
ATOM 559 O O . MET A 1 69 ? -11.509 -3.579 -9.747 1.00 94.44 69 MET A O 1
ATOM 563 N N . VAL A 1 70 ? -10.962 -2.841 -7.694 1.00 94.75 70 VAL A N 1
ATOM 564 C CA . VAL A 1 70 ? -9.506 -2.969 -7.841 1.00 94.75 70 VAL A CA 1
ATOM 565 C C . VAL A 1 70 ? -8.914 -3.800 -6.710 1.00 94.75 70 VAL A C 1
ATOM 567 O O . VAL A 1 70 ? -9.483 -3.883 -5.626 1.00 94.75 70 VAL A O 1
ATOM 570 N N . ARG A 1 71 ? -7.769 -4.444 -6.966 1.00 96.38 71 ARG A N 1
ATOM 571 C CA . ARG A 1 71 ? -7.032 -5.185 -5.932 1.00 96.38 71 ARG A CA 1
ATOM 572 C C . ARG A 1 71 ? -6.247 -4.220 -5.061 1.00 96.38 71 ARG A C 1
ATOM 574 O O . ARG A 1 71 ? -5.487 -3.412 -5.601 1.00 96.38 71 ARG A O 1
ATOM 581 N N . ILE A 1 72 ? -6.389 -4.371 -3.754 1.00 97.19 72 ILE A N 1
ATOM 582 C CA . ILE A 1 72 ? -5.667 -3.602 -2.742 1.00 97.19 72 ILE A CA 1
ATOM 583 C C . ILE A 1 72 ? -5.109 -4.547 -1.669 1.00 97.19 72 ILE A C 1
ATOM 585 O O . ILE A 1 72 ? -5.472 -5.726 -1.641 1.00 97.19 72 ILE A O 1
ATOM 589 N N . TYR A 1 73 ? -4.254 -4.044 -0.785 1.00 97.31 73 TYR A N 1
ATOM 590 C CA . TYR A 1 73 ? -4.017 -4.694 0.506 1.00 97.31 73 TYR A CA 1
ATOM 591 C C . TYR A 1 73 ? -5.015 -4.201 1.562 1.00 97.31 73 TYR A C 1
ATOM 593 O O . TYR A 1 73 ? -5.492 -3.072 1.475 1.00 97.31 73 TYR A O 1
ATOM 601 N N . ASP A 1 74 ? -5.350 -5.061 2.526 1.00 95.69 74 ASP A N 1
ATOM 602 C CA . ASP A 1 74 ? -6.174 -4.746 3.696 1.00 95.69 74 ASP A CA 1
ATOM 603 C C . ASP A 1 74 ? -5.481 -3.731 4.620 1.00 95.69 74 ASP A C 1
ATOM 605 O O . ASP A 1 74 ? -4.350 -3.298 4.366 1.00 95.69 74 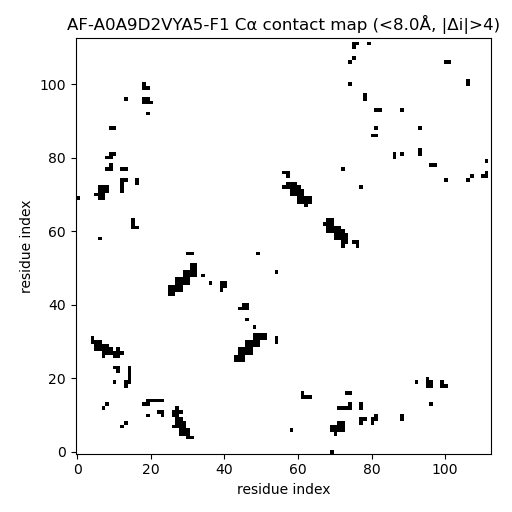ASP A O 1
ATOM 609 N N . ALA A 1 75 ? -6.189 -3.282 5.655 1.00 94.50 75 ALA A N 1
ATOM 610 C CA . ALA A 1 75 ? -5.705 -2.231 6.542 1.00 94.50 75 ALA A CA 1
ATOM 611 C C . ALA A 1 75 ? -4.448 -2.671 7.300 1.00 94.50 75 ALA A C 1
ATOM 613 O O . ALA A 1 75 ? -3.469 -1.925 7.350 1.00 94.50 75 ALA A O 1
ATOM 614 N N . GLU A 1 76 ? -4.443 -3.900 7.814 1.00 94.38 76 GLU A N 1
ATOM 615 C CA . GLU A 1 76 ? -3.337 -4.463 8.582 1.00 94.38 76 GLU A CA 1
ATOM 616 C C . GLU A 1 76 ? -2.080 -4.546 7.718 1.00 94.38 76 GLU A C 1
ATOM 618 O O . GLU A 1 76 ? -1.032 -3.999 8.069 1.00 94.38 76 GLU A O 1
ATOM 623 N N . ARG A 1 77 ? -2.192 -5.139 6.523 1.00 95.12 77 ARG A N 1
ATOM 624 C CA . ARG A 1 77 ? -1.057 -5.235 5.610 1.00 95.12 77 ARG A CA 1
ATOM 625 C C . ARG A 1 77 ? -0.595 -3.868 5.120 1.00 95.12 77 ARG A C 1
ATOM 627 O O . ARG A 1 77 ? 0.610 -3.643 4.999 1.00 95.12 77 ARG A O 1
ATOM 634 N N . THR A 1 78 ? -1.526 -2.964 4.829 1.00 95.56 78 THR A N 1
ATOM 635 C CA . THR A 1 78 ? -1.189 -1.608 4.390 1.00 95.56 78 THR A CA 1
ATOM 636 C C . THR A 1 78 ? -0.392 -0.880 5.463 1.00 95.56 78 THR A C 1
ATOM 638 O O . THR A 1 78 ? 0.639 -0.297 5.139 1.00 95.56 78 THR A O 1
ATOM 641 N N . LEU A 1 79 ? -0.783 -0.977 6.737 1.00 94.38 79 LEU A N 1
ATOM 642 C CA . LEU A 1 79 ? 0.004 -0.430 7.841 1.00 94.38 79 LEU A CA 1
ATOM 643 C C . LEU A 1 79 ? 1.384 -1.086 7.931 1.00 94.38 79 LEU A C 1
ATOM 645 O O . LEU A 1 79 ? 2.387 -0.375 7.967 1.00 94.38 79 LEU A O 1
ATOM 649 N N . CYS A 1 80 ? 1.483 -2.417 7.888 1.00 93.31 80 CYS A N 1
ATOM 650 C CA . CYS A 1 80 ? 2.786 -3.088 7.899 1.00 93.31 80 CYS A CA 1
ATOM 651 C C . CYS A 1 80 ? 3.710 -2.592 6.773 1.00 93.31 80 CYS A C 1
ATOM 653 O O . CYS A 1 80 ? 4.896 -2.356 7.006 1.00 93.31 80 CYS A O 1
ATOM 655 N N . ASP A 1 81 ? 3.178 -2.409 5.563 1.00 93.56 81 ASP A N 1
ATOM 656 C CA . ASP A 1 81 ? 3.930 -1.890 4.418 1.00 93.56 81 ASP A CA 1
ATOM 657 C C . ASP A 1 81 ? 4.321 -0.408 4.622 1.00 93.56 81 ASP A C 1
ATOM 659 O O . ASP A 1 81 ? 5.463 -0.031 4.355 1.00 93.56 81 ASP A O 1
ATOM 663 N N . VAL A 1 82 ? 3.429 0.417 5.185 1.00 93.00 82 VAL A N 1
ATOM 664 C CA . VAL A 1 82 ? 3.662 1.839 5.506 1.00 93.00 82 VAL A CA 1
ATOM 665 C C . VAL A 1 82 ? 4.796 2.029 6.520 1.00 93.00 82 VAL A C 1
ATOM 667 O O . VAL A 1 82 ? 5.614 2.938 6.350 1.00 93.00 82 VAL A O 1
ATOM 670 N N . PHE A 1 83 ? 4.863 1.174 7.545 1.00 90.50 83 PHE A N 1
ATOM 671 C CA . PHE A 1 83 ? 5.858 1.236 8.626 1.00 90.50 83 PHE A CA 1
ATOM 672 C C . PHE A 1 83 ? 7.143 0.460 8.338 1.00 90.50 83 PHE A C 1
ATOM 674 O O . PHE A 1 83 ? 8.114 0.559 9.093 1.00 90.50 83 PHE A O 1
ATOM 681 N N . ARG A 1 84 ? 7.195 -0.289 7.234 1.00 88.25 84 ARG A N 1
ATOM 682 C CA . ARG A 1 84 ? 8.401 -1.005 6.825 1.00 88.25 84 ARG A CA 1
ATOM 683 C C . ARG A 1 84 ? 9.536 -0.017 6.545 1.00 88.25 84 ARG A C 1
ATOM 685 O O . ARG A 1 84 ? 9.334 1.023 5.926 1.00 88.25 84 ARG A O 1
ATOM 692 N N . GLY A 1 85 ? 10.760 -0.364 6.944 1.00 77.88 85 GLY A N 1
ATOM 693 C CA . GLY A 1 85 ? 11.913 0.551 6.890 1.00 77.88 85 GLY A CA 1
ATOM 694 C C . GLY A 1 85 ? 12.297 1.091 5.502 1.00 77.88 85 GLY A C 1
ATOM 695 O O . GLY A 1 85 ? 13.046 2.054 5.419 1.00 77.88 85 GLY A O 1
ATOM 696 N N . ASN A 1 86 ? 11.786 0.512 4.412 1.00 79.31 86 ASN A N 1
ATOM 697 C CA . ASN A 1 86 ? 12.004 0.979 3.038 1.00 79.31 86 ASN A CA 1
ATOM 698 C C . ASN A 1 86 ? 10.830 1.796 2.461 1.00 79.31 86 ASN A C 1
ATOM 700 O O . ASN A 1 86 ? 10.846 2.152 1.281 1.00 79.31 86 ASN A O 1
ATOM 704 N N . SER A 1 87 ? 9.799 2.066 3.259 1.00 83.44 87 SER A N 1
ATOM 705 C CA . SER A 1 87 ? 8.684 2.926 2.880 1.00 83.44 87 SER A CA 1
ATOM 706 C C . SER A 1 87 ? 9.146 4.384 2.799 1.00 83.44 87 SER A C 1
ATOM 708 O O . SER A 1 87 ? 9.785 4.891 3.720 1.00 83.44 87 SER A O 1
ATOM 710 N N . GLN A 1 88 ? 8.799 5.078 1.711 1.00 85.00 88 GLN A N 1
ATOM 711 C CA . GLN A 1 88 ? 9.115 6.501 1.514 1.00 85.00 88 GLN A CA 1
ATOM 712 C C . GLN A 1 88 ? 7.917 7.400 1.863 1.00 85.00 88 GLN A C 1
ATOM 714 O O . GLN A 1 88 ? 7.772 8.476 1.298 1.00 85.00 88 GLN A O 1
ATOM 719 N N . ILE A 1 89 ? 7.014 6.916 2.718 1.00 88.44 89 ILE A N 1
ATOM 720 C CA . ILE A 1 89 ? 5.836 7.662 3.174 1.00 88.44 89 ILE A CA 1
ATOM 721 C C . ILE A 1 89 ? 6.248 8.671 4.243 1.00 88.44 89 ILE A C 1
ATOM 723 O O . ILE A 1 89 ? 7.011 8.315 5.151 1.00 88.44 89 ILE A O 1
ATOM 727 N N . GLU A 1 90 ? 5.708 9.887 4.150 1.00 88.19 90 GLU A N 1
ATOM 728 C CA . GLU A 1 90 ? 5.947 10.984 5.087 1.00 88.19 90 GLU A CA 1
ATOM 729 C C . GLU A 1 90 ? 5.482 10.635 6.506 1.00 88.19 90 GLU A C 1
ATOM 731 O O . GLU A 1 90 ? 4.502 9.922 6.718 1.00 88.19 90 GLU A O 1
ATOM 736 N N . VAL A 1 91 ? 6.180 11.163 7.514 1.00 89.31 91 VAL A N 1
ATOM 737 C CA . VAL A 1 91 ? 5.878 10.872 8.926 1.00 89.31 91 VAL A CA 1
ATOM 738 C C . VAL A 1 91 ? 4.451 11.288 9.303 1.00 89.31 91 VAL A C 1
ATOM 740 O O . VAL A 1 91 ? 3.798 10.574 10.061 1.00 89.31 91 VAL A O 1
ATOM 743 N N . GLN A 1 92 ? 3.949 12.397 8.753 1.00 88.44 92 GLN A N 1
ATOM 744 C CA . GLN A 1 92 ? 2.580 12.859 9.000 1.00 88.44 92 GLN A CA 1
ATOM 745 C C . GLN A 1 92 ? 1.542 11.864 8.469 1.00 88.44 92 GLN A C 1
ATOM 747 O O . GLN A 1 92 ? 0.651 11.461 9.215 1.00 88.44 92 GLN A O 1
ATOM 752 N N . ASP A 1 93 ? 1.715 11.383 7.235 1.00 88.50 93 ASP A N 1
ATOM 753 C CA . ASP A 1 93 ? 0.825 10.384 6.634 1.00 88.50 93 ASP A CA 1
ATOM 754 C C . ASP A 1 93 ? 0.840 9.067 7.438 1.00 88.50 93 ASP A C 1
ATOM 756 O O . ASP A 1 93 ? -0.203 8.452 7.650 1.00 88.50 93 ASP A O 1
ATOM 760 N N . ARG A 1 94 ? 2.001 8.657 7.977 1.00 90.94 94 ARG A N 1
ATOM 761 C CA . ARG A 1 94 ? 2.101 7.490 8.880 1.00 90.94 94 ARG A CA 1
ATOM 762 C C . ARG A 1 94 ? 1.300 7.682 10.169 1.00 90.94 94 ARG A C 1
ATOM 764 O O . ARG A 1 94 ? 0.596 6.772 10.604 1.00 90.94 94 ARG A O 1
ATOM 771 N N . GLN A 1 95 ? 1.430 8.848 10.800 1.00 91.06 95 GLN A N 1
ATOM 772 C CA . GLN A 1 95 ? 0.717 9.161 12.039 1.00 91.06 95 GLN A CA 1
ATOM 773 C C . GLN A 1 95 ? -0.796 9.216 11.818 1.00 91.06 95 GLN A C 1
ATOM 775 O O . GLN A 1 95 ? -1.543 8.695 12.648 1.00 91.06 95 GLN A O 1
ATOM 780 N N . ASN A 1 96 ? -1.239 9.811 10.708 1.00 91.00 96 ASN A N 1
ATOM 781 C CA . ASN A 1 96 ? -2.651 9.850 10.337 1.00 91.00 96 ASN A CA 1
ATOM 782 C C . ASN A 1 96 ? -3.173 8.431 10.074 1.00 91.00 96 ASN A C 1
ATOM 784 O O . ASN A 1 96 ? -4.177 8.050 10.662 1.00 91.00 96 ASN A O 1
ATOM 788 N N . ALA A 1 97 ? -2.439 7.598 9.327 1.00 91.25 97 ALA A N 1
ATOM 789 C CA . ALA A 1 97 ? -2.839 6.218 9.045 1.00 91.25 97 ALA A CA 1
ATOM 790 C C . ALA A 1 97 ? -3.081 5.376 10.313 1.00 91.25 97 ALA A C 1
ATOM 792 O O . ALA A 1 97 ? -4.067 4.641 10.384 1.00 91.25 97 ALA A O 1
ATOM 793 N N . ILE A 1 98 ? -2.215 5.486 11.334 1.00 90.88 98 ILE A N 1
ATOM 794 C CA . ILE A 1 98 ? -2.438 4.805 12.625 1.00 90.88 98 ILE A CA 1
ATOM 795 C C . ILE A 1 98 ? -3.659 5.377 13.340 1.00 90.88 98 ILE A C 1
ATOM 797 O O . ILE A 1 98 ? -4.446 4.607 13.889 1.00 90.88 98 ILE A O 1
ATOM 801 N N . ARG A 1 99 ? -3.809 6.708 13.374 1.00 90.56 99 ARG A N 1
ATOM 802 C CA . ARG A 1 99 ? -4.950 7.355 14.037 1.00 90.56 99 ARG A CA 1
ATOM 803 C C . ARG A 1 99 ? -6.270 6.903 13.420 1.00 90.56 99 ARG A C 1
ATOM 805 O O . ARG A 1 99 ? -7.141 6.450 14.160 1.00 90.56 99 ARG A O 1
ATOM 812 N N . GLU A 1 100 ? -6.367 6.923 12.096 1.00 90.94 100 GLU A N 1
ATOM 813 C CA . GLU A 1 100 ? -7.553 6.470 11.369 1.00 90.94 100 GLU A CA 1
ATOM 814 C C . GLU A 1 100 ? -7.820 4.983 11.588 1.00 90.94 100 GLU A C 1
ATOM 816 O O . GLU A 1 100 ? -8.943 4.591 11.897 1.00 90.94 100 GLU A O 1
ATOM 821 N N . TYR A 1 101 ? -6.786 4.138 11.537 1.00 89.56 101 TYR A N 1
ATOM 822 C CA . TYR A 1 101 ? -6.940 2.719 11.858 1.00 89.56 101 TYR A CA 1
ATOM 823 C C . TYR A 1 101 ? -7.458 2.489 13.281 1.00 89.56 101 TYR A C 1
ATOM 825 O O . TYR A 1 101 ? -8.345 1.667 13.506 1.00 89.56 101 TYR A O 1
ATOM 833 N N . ALA A 1 102 ? -6.914 3.222 14.255 1.00 87.50 102 ALA A N 1
ATOM 834 C CA . ALA A 1 102 ? -7.306 3.104 15.650 1.00 87.50 102 ALA A CA 1
ATOM 835 C C . ALA A 1 102 ? -8.741 3.597 15.892 1.00 87.50 102 ALA A C 1
ATOM 837 O O . ALA A 1 102 ? -9.435 3.009 16.730 1.00 87.50 102 ALA A O 1
ATOM 838 N N . ALA A 1 103 ? -9.174 4.632 15.167 1.00 85.75 103 ALA A N 1
ATOM 839 C CA . ALA A 1 103 ? -10.528 5.175 15.208 1.00 85.75 103 ALA A CA 1
ATOM 840 C C . ALA A 1 103 ? -11.548 4.277 14.486 1.00 85.75 103 ALA A C 1
ATOM 842 O O . ALA A 1 103 ? -12.716 4.226 14.879 1.00 85.75 103 ALA A O 1
ATOM 843 N N . LYS A 1 104 ? -11.124 3.522 13.464 1.00 79.56 104 LYS A N 1
ATOM 844 C CA . LYS A 1 104 ? -12.007 2.631 12.709 1.00 79.56 104 LYS A CA 1
ATOM 845 C C . LYS A 1 104 ? -12.512 1.483 13.590 1.00 79.56 104 LYS A C 1
ATOM 847 O O . LYS A 1 104 ? -11.748 0.663 14.094 1.00 79.56 104 LYS A O 1
ATOM 852 N N . GLY A 1 105 ? -13.835 1.362 13.718 1.00 61.56 105 GLY A N 1
ATOM 853 C CA . GLY A 1 105 ? -14.490 0.313 14.517 1.00 61.56 105 GLY A CA 1
ATOM 854 C C . GLY A 1 105 ? -14.342 -1.122 13.980 1.00 61.56 105 GLY A C 1
ATOM 855 O O . GLY A 1 105 ? -14.816 -2.055 14.618 1.00 61.56 105 GLY A O 1
ATOM 856 N N . LYS A 1 106 ? -13.697 -1.315 12.820 1.00 65.81 106 LYS A N 1
ATOM 857 C CA . LYS A 1 106 ? -13.458 -2.618 12.166 1.00 65.81 106 LYS A CA 1
ATOM 858 C C . LYS A 1 106 ? -11.964 -2.978 12.105 1.00 65.81 106 LYS A C 1
ATOM 860 O O . LYS A 1 106 ? -11.496 -3.452 11.076 1.00 65.81 106 LYS A O 1
ATOM 865 N N . LYS A 1 107 ? -11.211 -2.687 13.165 1.00 70.19 107 LYS A N 1
ATOM 866 C CA . LYS A 1 107 ? -9.786 -3.040 13.276 1.00 70.19 107 LYS A CA 1
ATOM 867 C C . LYS A 1 107 ? -9.601 -4.481 13.756 1.00 70.19 107 LYS A C 1
ATOM 869 O O . LYS A 1 107 ? -10.253 -4.882 14.720 1.00 70.19 107 LYS A O 1
ATOM 874 N N . ASP A 1 108 ? -8.691 -5.225 13.132 1.00 74.56 108 ASP A N 1
ATOM 875 C CA . ASP A 1 108 ? -8.293 -6.568 13.564 1.00 74.56 108 ASP A CA 1
ATOM 876 C C . ASP A 1 108 ? -6.891 -6.509 14.192 1.00 74.56 108 ASP A C 1
ATOM 878 O O . ASP A 1 108 ? -5.860 -6.717 13.552 1.00 74.56 108 ASP A O 1
ATOM 882 N N . ILE A 1 109 ? -6.846 -6.141 15.478 1.00 76.19 109 ILE A N 1
ATOM 883 C CA . ILE A 1 109 ? -5.585 -6.002 16.225 1.00 76.19 109 ILE A CA 1
ATOM 884 C C . ILE A 1 109 ? -4.815 -7.335 16.299 1.00 76.19 109 ILE A C 1
ATOM 886 O O . ILE A 1 109 ? -3.607 -7.303 16.070 1.00 76.19 109 ILE A O 1
ATOM 890 N N . PRO A 1 110 ? -5.448 -8.498 16.568 1.00 78.62 110 PRO A N 1
ATOM 891 C CA . PRO A 1 110 ? -4.749 -9.782 16.539 1.00 78.62 110 PRO A CA 1
ATOM 892 C C . PRO A 1 110 ? -4.094 -10.109 15.196 1.00 78.62 110 PRO A C 1
ATOM 894 O O . PRO A 1 110 ? -3.009 -10.672 15.188 1.00 78.62 110 PRO A O 1
ATOM 897 N N . ARG A 1 111 ? -4.719 -9.752 14.068 1.00 76.38 111 ARG A N 1
ATOM 898 C CA . ARG A 1 111 ? -4.158 -9.980 12.725 1.00 76.38 111 ARG A CA 1
ATOM 899 C C . ARG A 1 111 ? -2.974 -9.066 12.392 1.00 76.38 111 ARG A C 1
ATOM 901 O O . ARG A 1 111 ? -2.179 -9.407 11.519 1.00 76.38 111 ARG A O 1
ATOM 908 N N . LEU A 1 112 ? -2.882 -7.905 13.041 1.00 66.31 112 LEU A N 1
ATOM 909 C CA . LEU A 1 112 ? -1.788 -6.950 12.853 1.00 66.31 112 LEU A CA 1
ATOM 910 C C . LEU A 1 112 ? -0.481 -7.383 13.546 1.00 66.31 112 LEU A C 1
ATOM 912 O O . LEU A 1 112 ? 0.589 -6.958 13.108 1.00 66.31 112 LEU A O 1
ATOM 916 N N . MET A 1 113 ? -0.570 -8.166 14.628 1.00 62.03 113 MET A N 1
ATOM 917 C CA . MET A 1 113 ? 0.573 -8.636 15.432 1.00 62.03 113 MET A CA 1
ATOM 918 C C . MET A 1 113 ? 1.167 -9.935 14.887 1.00 62.03 113 MET A C 1
ATOM 920 O O . MET A 1 113 ? 2.414 -10.041 14.908 1.00 62.03 113 MET A O 1
#

Foldseek 3Di:
DVDPFWAFAAQCLCVLVVLFPDRDPATETEGEPPDDCVVVVVVRHHYHYDHPVCSPPQWDWGADPVGDIGIYGHLLVRLVQCPPPPHPDDPVSNVSNVVSLVVDPPHDPVSND

Organism: NCBI:txid1653435

Solvent-accessible surface area (backbone atoms only — not comparable to full-atom values): 6605 Å² total; per-residue (Å²): 127,99,58,90,67,62,26,31,23,43,61,36,22,30,35,66,65,70,27,45,98,57,83,53,97,50,52,28,31,37,32,48,61,89,64,81,56,64,73,47,46,75,70,57,32,48,74,45,70,36,56,71,89,56,58,64,60,46,58,44,74,41,62,44,98,89,68,48,81,41,49,23,38,35,71,52,45,26,49,56,51,49,69,34,93,84,43,89,69,54,71,66,61,54,54,45,31,52,52,40,47,71,67,40,92,83,64,61,66,80,81,58,108

Nearest PDB structures (foldseek):
  6y8q-assembly3_C  TM=8.765E-01  e=1.860E-10  Streptococcus agalactiae
  6y8q-assembly4_D  TM=8.990E-01  e=2.495E-08  Streptococcus agalactiae
  4ok0-assembly1_A  TM=4.570E-01  e=1.138E-01  Helicobacter pylori J99
  5k6b-assembly1_F  TM=1.825E-01  e=1.055E+00  Human respiratory syncytial virus A2
  2a4x-assembly1_B  TM=1.864E-01  e=4.278E+00  Streptomyces caespitosus

pLDDT: mean 89.24, std 8.71, range [48.59, 97.31]

Secondary structure (DSSP, 8-state):
--STT-EE-HHHHHHHTT--SS--SS-EEEEETT--THHHHTTT-EEEEE-HHHHSTTEEEEE-TTS-EEEEE-HHHHHHHHHSTT----HHHHHHHHHHHHH-TT--HHHH-